Protein AF-A0A364NIG7-F1 (afdb_monomer_lite)

Radius of gyration: 15.79 Å; chains: 1; bounding box: 44×33×35 Å

Structure (mmCIF, N/CA/C/O backbone):
data_AF-A0A364NIG7-F1
#
_entry.id   AF-A0A364NIG7-F1
#
loop_
_atom_site.group_PDB
_atom_site.id
_atom_site.type_symbol
_atom_site.label_atom_id
_atom_site.label_alt_id
_atom_site.label_comp_id
_atom_site.label_asym_id
_atom_site.label_entity_id
_atom_site.label_seq_id
_atom_site.pdbx_PDB_ins_code
_atom_site.Cartn_x
_atom_site.Cartn_y
_atom_site.Cartn_z
_atom_site.occupancy
_atom_site.B_iso_or_equiv
_atom_site.auth_seq_id
_atom_site.auth_comp_id
_atom_site.auth_asym_id
_atom_site.auth_atom_id
_atom_site.pdbx_PDB_model_num
ATOM 1 N N . MET A 1 1 ? -9.168 -18.488 17.521 1.00 78.25 1 MET A N 1
ATOM 2 C CA . MET A 1 1 ? -8.550 -17.381 16.764 1.00 78.25 1 MET A CA 1
ATOM 3 C C . MET A 1 1 ? -8.525 -17.758 15.293 1.00 78.25 1 MET A C 1
ATOM 5 O O . MET A 1 1 ? -7.931 -18.777 14.958 1.00 78.25 1 MET A O 1
ATOM 9 N N . VAL A 1 2 ? -9.226 -17.003 14.446 1.00 92.88 2 VAL A N 1
ATOM 10 C CA . VAL A 1 2 ? -9.342 -17.259 12.999 1.00 92.88 2 VAL A CA 1
ATOM 11 C C . VAL A 1 2 ? -8.680 -16.102 12.258 1.00 92.88 2 VAL A C 1
ATOM 13 O O . VAL A 1 2 ? -8.937 -14.949 12.589 1.00 92.88 2 VAL A O 1
ATOM 16 N N . ILE A 1 3 ? -7.829 -16.408 11.279 1.00 91.25 3 ILE A N 1
ATOM 17 C CA . ILE A 1 3 ? -7.233 -15.413 10.381 1.00 91.25 3 ILE A CA 1
ATOM 18 C C . ILE A 1 3 ? -8.042 -15.436 9.083 1.00 91.25 3 ILE A C 1
ATOM 20 O O . ILE A 1 3 ? -8.141 -16.481 8.442 1.00 91.25 3 ILE A O 1
ATOM 24 N N . THR A 1 4 ? -8.664 -14.319 8.713 1.00 88.19 4 THR A N 1
ATOM 25 C CA . THR A 1 4 ? -9.601 -14.272 7.579 1.00 88.19 4 THR A CA 1
ATOM 26 C C . THR A 1 4 ? -9.693 -12.877 6.959 1.00 88.19 4 THR A C 1
ATOM 28 O O . THR A 1 4 ? -9.336 -11.879 7.575 1.00 88.19 4 THR A O 1
ATOM 31 N N . HIS A 1 5 ? -10.173 -12.793 5.718 1.00 83.56 5 HIS A N 1
ATOM 32 C CA . HIS A 1 5 ? -10.523 -11.519 5.082 1.00 83.56 5 HIS A CA 1
ATOM 33 C C . HIS A 1 5 ? -11.826 -10.934 5.654 1.00 83.56 5 HIS A C 1
ATOM 35 O O . HIS A 1 5 ? -11.989 -9.723 5.673 1.00 83.56 5 HIS A O 1
ATOM 41 N N . ALA A 1 6 ? -12.733 -11.769 6.175 1.00 88.50 6 ALA A N 1
ATOM 42 C CA . ALA A 1 6 ? -14.015 -11.347 6.753 1.00 88.50 6 ALA A CA 1
ATOM 43 C C . ALA A 1 6 ? -13.902 -10.926 8.233 1.00 88.50 6 ALA A C 1
ATOM 45 O O . ALA A 1 6 ? -14.867 -11.018 8.993 1.00 88.50 6 ALA A O 1
ATOM 46 N N . TYR A 1 7 ? -12.709 -10.504 8.663 1.00 92.81 7 TYR A N 1
ATOM 47 C CA . TYR A 1 7 ? -12.387 -10.259 10.071 1.00 92.81 7 TYR A CA 1
ATOM 48 C C . TYR A 1 7 ? -13.244 -9.138 10.683 1.00 92.81 7 TYR A C 1
ATOM 50 O O . TYR A 1 7 ? -13.550 -9.172 11.868 1.00 92.81 7 TYR A O 1
ATOM 58 N N . GLN A 1 8 ? -13.718 -8.197 9.861 1.00 90.31 8 GLN A N 1
ATOM 59 C CA . GLN A 1 8 ? -14.615 -7.114 10.278 1.00 90.31 8 GLN A CA 1
ATOM 60 C C . GLN A 1 8 ? -15.998 -7.607 10.741 1.00 90.31 8 GLN A C 1
ATOM 62 O O . GLN A 1 8 ? -16.688 -6.907 11.479 1.00 90.31 8 GLN A O 1
ATOM 67 N N . HIS A 1 9 ? -16.417 -8.807 10.326 1.00 93.31 9 HIS A N 1
ATOM 68 C CA . HIS A 1 9 ? -17.728 -9.380 10.656 1.00 93.31 9 HIS A CA 1
ATOM 69 C C . HIS A 1 9 ? -17.651 -10.510 11.688 1.00 93.31 9 HIS A C 1
ATOM 71 O O . HIS A 1 9 ? -18.675 -11.087 12.054 1.00 93.31 9 HIS A O 1
ATOM 77 N N . MET A 1 10 ? -16.446 -10.845 12.153 1.00 94.62 10 MET A N 1
ATOM 78 C CA . MET A 1 10 ? -16.198 -11.948 13.073 1.00 94.62 10 MET A CA 1
ATOM 79 C C . MET A 1 10 ? -15.478 -11.422 14.318 1.00 94.62 10 MET A C 1
ATOM 81 O O . MET A 1 10 ? -14.296 -11.089 14.238 1.00 94.62 10 MET A O 1
ATOM 85 N N . PRO A 1 11 ? -16.154 -11.353 15.479 1.00 92.56 11 PRO A N 1
ATOM 86 C CA . PRO A 1 11 ? -15.505 -10.985 16.732 1.00 92.56 11 PRO A CA 1
ATOM 87 C C . PRO A 1 11 ? -14.266 -11.853 16.990 1.00 92.56 11 PRO A C 1
ATOM 89 O O . PRO A 1 11 ? -14.296 -13.061 16.758 1.00 92.56 11 PRO A O 1
ATOM 92 N N . GLU A 1 12 ? -13.179 -11.232 17.455 1.00 94.00 12 GLU A N 1
ATOM 93 C CA . GLU A 1 12 ? -11.883 -11.881 17.742 1.00 94.00 12 GLU A CA 1
ATOM 94 C C . GLU A 1 12 ? -11.159 -12.508 16.530 1.00 94.00 12 GLU A C 1
ATOM 96 O O . GLU A 1 12 ? -10.154 -13.212 16.695 1.00 94.00 12 GLU A O 1
ATOM 101 N N . ALA A 1 13 ? -11.631 -12.262 15.305 1.00 95.69 13 ALA A N 1
ATOM 102 C CA . ALA A 1 13 ? -10.891 -12.621 14.106 1.00 95.69 13 ALA A CA 1
ATOM 103 C C . ALA A 1 13 ? -9.762 -11.622 13.834 1.00 95.69 13 ALA A C 1
ATOM 105 O O . ALA A 1 13 ? -9.882 -10.423 14.087 1.00 95.69 13 ALA A O 1
ATOM 106 N N . LEU A 1 14 ? -8.668 -12.130 13.272 1.00 94.94 14 LEU A N 1
ATOM 107 C CA . LEU A 1 14 ? -7.562 -11.315 12.789 1.00 94.94 14 LEU A CA 1
ATOM 108 C C . LEU A 1 14 ? -7.622 -11.200 11.261 1.00 94.94 14 LEU A C 1
ATOM 110 O O . LEU A 1 14 ? -8.000 -12.170 10.591 1.00 94.94 14 LEU A O 1
ATOM 114 N N . PRO A 1 15 ? -7.232 -10.049 10.693 1.00 93.38 15 PRO A N 1
ATOM 115 C CA . PRO A 1 15 ? -7.129 -9.895 9.250 1.00 93.38 15 PRO A CA 1
ATOM 116 C C . PRO A 1 15 ? -6.063 -10.832 8.670 1.00 93.38 15 PRO A C 1
ATOM 118 O O . PRO A 1 15 ? -5.011 -11.056 9.274 1.00 93.38 15 PRO A O 1
ATOM 121 N N . LEU A 1 16 ? -6.299 -11.341 7.457 1.00 90.69 16 LEU A N 1
ATOM 122 C CA . LEU A 1 16 ? -5.213 -11.881 6.630 1.00 90.69 16 LEU A CA 1
ATOM 123 C C . LEU A 1 16 ? -4.123 -10.812 6.438 1.00 90.69 16 LEU A C 1
ATOM 125 O O . LEU A 1 16 ? -4.470 -9.634 6.333 1.00 90.69 16 LEU A O 1
ATOM 129 N N . PRO A 1 17 ? -2.835 -11.189 6.293 1.00 87.50 17 PRO A N 1
ATOM 130 C CA . PRO A 1 17 ? -1.756 -10.218 6.097 1.00 87.50 17 PRO A CA 1
ATOM 131 C C . PRO A 1 17 ? -2.034 -9.214 4.971 1.00 87.50 17 PRO A C 1
ATOM 133 O O . PRO A 1 17 ? -1.877 -8.016 5.170 1.00 87.50 17 PRO A O 1
ATOM 136 N N . ALA A 1 18 ? -2.547 -9.684 3.828 1.00 83.38 18 ALA A N 1
ATOM 137 C CA . ALA A 1 18 ? -2.912 -8.815 2.711 1.00 83.38 18 ALA A CA 1
ATOM 138 C C . ALA A 1 18 ? -4.047 -7.835 3.060 1.00 83.38 18 ALA A C 1
ATOM 140 O O . ALA A 1 18 ? -3.975 -6.672 2.682 1.00 83.38 18 ALA A O 1
ATOM 141 N N . ALA A 1 19 ? -5.068 -8.279 3.805 1.00 86.19 19 ALA A N 1
ATOM 142 C CA . ALA A 1 19 ? -6.153 -7.404 4.253 1.00 86.19 19 ALA A CA 1
ATOM 143 C C . ALA A 1 19 ? -5.621 -6.319 5.202 1.00 86.19 19 ALA A C 1
ATOM 145 O O . ALA A 1 19 ? -5.881 -5.142 4.993 1.00 86.19 19 ALA A O 1
ATOM 146 N N . PHE A 1 20 ? -4.768 -6.703 6.156 1.00 89.31 20 PHE A N 1
ATOM 147 C CA . PHE A 1 20 ? -4.132 -5.764 7.077 1.00 89.31 20 PHE A CA 1
ATOM 148 C C . PHE A 1 20 ? -3.309 -4.684 6.357 1.00 89.31 20 PHE A C 1
ATOM 150 O O . PHE A 1 20 ? -3.413 -3.506 6.690 1.00 89.31 20 PHE A O 1
ATOM 157 N N . THR A 1 21 ? -2.487 -5.057 5.368 1.00 87.75 21 THR A N 1
ATOM 158 C CA . THR A 1 21 ? -1.667 -4.079 4.631 1.00 87.75 21 THR A CA 1
ATOM 159 C C . THR A 1 21 ? -2.528 -3.100 3.833 1.00 87.75 21 THR A C 1
ATOM 161 O O . THR A 1 21 ? -2.165 -1.930 3.722 1.00 87.75 21 THR A O 1
ATOM 164 N N . LEU A 1 22 ? -3.668 -3.551 3.307 1.00 84.94 22 LEU A N 1
ATOM 165 C 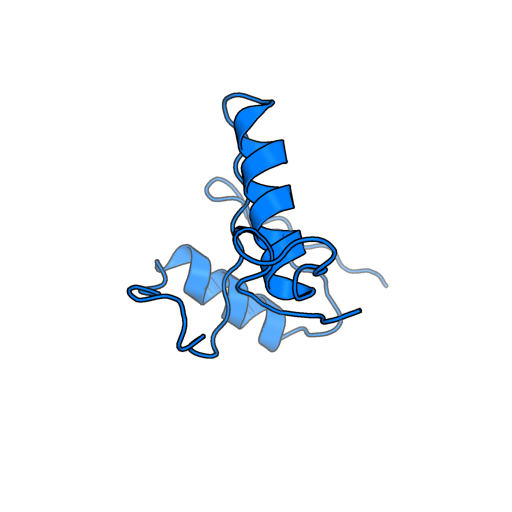CA . LEU A 1 22 ? -4.621 -2.689 2.609 1.00 84.94 22 LEU A CA 1
ATOM 166 C C . LEU A 1 22 ? -5.231 -1.653 3.556 1.00 84.94 22 LEU A C 1
ATOM 168 O O . LEU A 1 22 ? -5.130 -0.459 3.276 1.00 84.94 22 LEU A O 1
ATOM 172 N N . ASP A 1 23 ? -5.755 -2.092 4.702 1.00 88.00 23 ASP A N 1
ATOM 173 C CA . ASP A 1 23 ? -6.335 -1.192 5.707 1.00 88.00 23 ASP A CA 1
ATOM 174 C C . ASP A 1 23 ? -5.300 -0.183 6.219 1.00 88.00 23 ASP A C 1
ATOM 176 O O . ASP A 1 23 ? -5.592 0.996 6.422 1.00 88.00 23 ASP A O 1
ATOM 180 N N . PHE A 1 24 ? -4.056 -0.633 6.400 1.00 89.69 24 PHE A N 1
ATOM 181 C CA . PHE A 1 24 ? -2.962 0.241 6.802 1.00 89.69 24 PHE A CA 1
ATOM 182 C C . PHE A 1 24 ? -2.634 1.287 5.727 1.00 89.69 24 PHE A C 1
ATOM 184 O O . PHE A 1 24 ? -2.445 2.459 6.051 1.00 89.69 24 PHE A O 1
ATOM 191 N N . GLY A 1 25 ? -2.595 0.897 4.450 1.00 88.56 25 GLY A N 1
ATOM 192 C CA . GLY A 1 25 ? -2.369 1.825 3.340 1.00 88.56 25 GLY A CA 1
ATOM 193 C C . GLY A 1 25 ? -3.467 2.884 3.223 1.00 88.56 25 GLY A C 1
ATOM 194 O O . GLY A 1 25 ? -3.164 4.070 3.053 1.00 88.56 25 GLY A O 1
ATOM 195 N N . GLU A 1 26 ? -4.729 2.481 3.384 1.00 89.06 26 GLU A N 1
ATOM 196 C CA . GLU A 1 26 ? -5.873 3.397 3.440 1.00 89.06 26 GLU A CA 1
ATOM 197 C C . GLU A 1 26 ? -5.762 4.353 4.631 1.00 89.06 26 GLU A C 1
ATOM 199 O O . GLU A 1 26 ? -5.882 5.569 4.461 1.00 89.06 26 GLU A O 1
ATOM 204 N N . PHE A 1 27 ? -5.439 3.823 5.817 1.00 91.50 27 PHE A N 1
ATOM 205 C CA . PHE A 1 27 ? -5.224 4.624 7.019 1.00 91.50 27 PHE A CA 1
ATOM 206 C C . PHE A 1 27 ? -4.152 5.695 6.799 1.00 91.50 27 PHE A C 1
ATOM 208 O O . PHE A 1 27 ? -4.408 6.865 7.067 1.00 91.50 27 PHE A O 1
ATOM 215 N N . ILE A 1 28 ? -2.972 5.337 6.282 1.00 90.31 28 ILE A N 1
ATOM 216 C CA . ILE A 1 28 ? -1.891 6.308 6.055 1.00 90.31 28 ILE A CA 1
ATOM 217 C C . ILE A 1 28 ? -2.287 7.349 5.000 1.00 90.31 28 ILE A C 1
ATOM 219 O O . ILE A 1 28 ? -2.010 8.536 5.183 1.00 90.31 28 ILE A O 1
ATOM 223 N N . SER A 1 29 ? -2.955 6.931 3.922 1.00 89.31 29 SER A N 1
ATOM 224 C CA . SER A 1 29 ? -3.405 7.838 2.855 1.00 89.31 29 SER A CA 1
ATOM 225 C C . SER A 1 29 ? -4.404 8.881 3.370 1.00 89.31 29 SER A C 1
ATOM 227 O O . SER A 1 29 ? -4.356 10.039 2.964 1.00 89.31 29 SER A O 1
ATOM 229 N N . ALA A 1 30 ? -5.268 8.507 4.318 1.00 90.94 30 ALA A N 1
ATOM 230 C CA . ALA A 1 30 ? -6.229 9.423 4.930 1.00 90.94 30 ALA A CA 1
ATOM 231 C C . ALA A 1 30 ? -5.590 10.465 5.873 1.00 90.94 30 ALA A C 1
ATOM 233 O O . ALA A 1 30 ? -6.198 11.502 6.133 1.00 90.94 30 ALA A O 1
ATOM 234 N N . GLN A 1 31 ? -4.380 10.221 6.390 1.00 90.44 31 GLN A N 1
ATOM 235 C CA . GLN A 1 31 ? -3.722 11.113 7.360 1.00 90.44 31 GLN A CA 1
ATOM 236 C C . GLN A 1 31 ? -2.991 12.299 6.716 1.00 90.44 31 GLN A C 1
ATOM 238 O O . GLN A 1 31 ? -2.675 13.270 7.406 1.00 90.44 31 GLN A O 1
ATOM 243 N N . ARG A 1 32 ? -2.662 12.230 5.419 1.00 86.50 32 ARG A N 1
ATOM 244 C CA . ARG A 1 32 ? -1.836 13.247 4.758 1.00 86.50 32 ARG A CA 1
ATO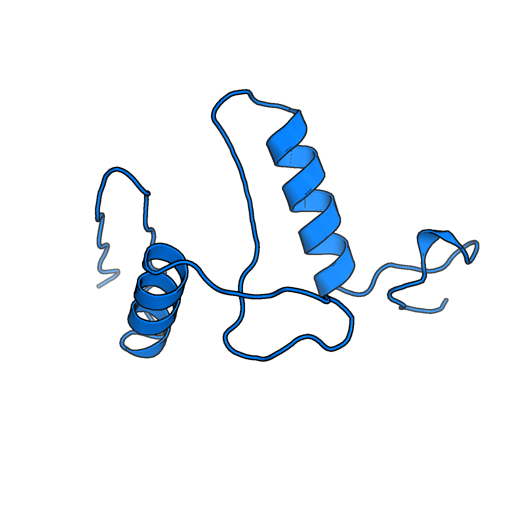M 245 C C . ARG A 1 32 ? -2.304 13.526 3.335 1.00 86.50 32 ARG A C 1
ATOM 247 O O . ARG A 1 32 ? -2.145 12.701 2.442 1.00 86.50 32 ARG A O 1
ATOM 254 N N . GLU A 1 33 ? -2.754 14.755 3.103 1.00 85.31 33 GLU A N 1
ATOM 255 C CA . GLU A 1 33 ? -3.061 15.236 1.756 1.00 85.31 33 GLU A CA 1
ATOM 256 C C . GLU A 1 33 ? -1.832 15.165 0.833 1.00 85.31 33 GLU A C 1
ATOM 258 O O . GLU A 1 33 ? -0.701 15.482 1.219 1.00 85.31 33 GLU A O 1
ATOM 263 N N . GLY A 1 34 ? -2.058 14.730 -0.408 1.00 84.25 34 GLY A N 1
ATOM 264 C CA . GLY A 1 34 ? -1.003 14.561 -1.410 1.00 84.25 34 GLY A CA 1
ATOM 265 C C . GLY A 1 34 ? -0.128 13.316 -1.224 1.00 84.25 34 GLY A C 1
ATOM 266 O O . GLY A 1 34 ? 0.851 13.160 -1.952 1.00 84.25 34 GLY A O 1
ATOM 267 N N . PHE A 1 35 ? -0.456 12.429 -0.280 1.00 82.81 35 PHE A N 1
ATOM 268 C CA . PHE A 1 35 ? 0.168 11.115 -0.131 1.00 82.81 35 PHE A CA 1
ATOM 269 C C . PHE A 1 35 ? -0.878 10.013 -0.325 1.00 82.81 35 PHE A C 1
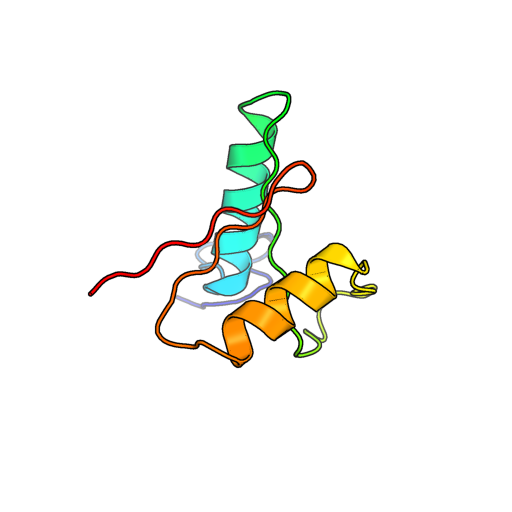ATOM 271 O O . PHE A 1 35 ? -1.974 10.089 0.217 1.00 82.81 35 PHE A O 1
ATOM 278 N N . GLY A 1 36 ? -0.535 8.982 -1.095 1.00 83.88 36 GLY A N 1
ATOM 279 C CA . GLY A 1 36 ? -1.403 7.836 -1.332 1.00 83.88 36 GLY A CA 1
ATOM 280 C C . GLY A 1 36 ? -0.588 6.555 -1.409 1.00 83.88 36 GLY A C 1
ATOM 281 O O . GLY A 1 36 ? 0.497 6.542 -1.993 1.00 83.88 36 GLY A O 1
ATOM 282 N N . MET A 1 37 ? -1.116 5.491 -0.817 1.00 83.94 37 MET A N 1
ATOM 283 C CA . MET A 1 37 ? -0.550 4.149 -0.858 1.00 83.94 37 MET A CA 1
ATOM 284 C C . MET A 1 37 ? -1.566 3.194 -1.480 1.00 83.94 37 MET A C 1
ATOM 286 O O . MET A 1 37 ? -2.731 3.175 -1.095 1.00 83.94 37 MET A O 1
ATOM 290 N N . ALA A 1 38 ? -1.105 2.380 -2.423 1.00 80.94 38 ALA A N 1
ATOM 291 C CA . ALA A 1 38 ? -1.885 1.314 -3.032 1.00 80.94 38 ALA A CA 1
ATOM 292 C C . ALA A 1 38 ? -0.993 0.085 -3.233 1.00 80.94 38 ALA A C 1
ATOM 294 O O . ALA A 1 38 ? 0.220 0.214 -3.404 1.00 80.94 38 ALA A O 1
ATOM 295 N N . LEU A 1 39 ? -1.601 -1.100 -3.188 1.00 79.25 39 LEU A N 1
ATOM 296 C CA . LEU A 1 39 ? -0.934 -2.372 -3.447 1.00 79.25 39 LEU A CA 1
ATOM 297 C C . LEU A 1 39 ? -1.447 -2.931 -4.767 1.00 79.25 39 LEU A C 1
ATOM 299 O O . LEU A 1 39 ? -2.658 -3.049 -4.960 1.00 79.25 39 LEU A O 1
ATOM 303 N N . PHE A 1 40 ? -0.512 -3.310 -5.627 1.00 80.31 40 PHE A N 1
ATOM 304 C CA . PHE A 1 40 ? -0.780 -3.936 -6.913 1.00 80.31 40 PHE A CA 1
ATOM 305 C C . PHE A 1 40 ? -0.076 -5.289 -6.968 1.00 80.31 40 PHE A C 1
ATOM 307 O O . PHE A 1 40 ? 0.931 -5.509 -6.295 1.00 80.31 40 PHE A O 1
ATOM 314 N N . SER A 1 41 ? -0.634 -6.208 -7.745 1.00 77.00 41 SER A N 1
ATOM 315 C CA . SER A 1 41 ? -0.054 -7.521 -7.996 1.00 77.00 41 SER A CA 1
ATOM 316 C C . SER A 1 41 ? -0.368 -7.918 -9.429 1.00 77.00 41 SER A C 1
ATOM 318 O O . SER A 1 41 ? -1.478 -7.680 -9.897 1.00 77.00 41 SER A O 1
ATOM 320 N N . GLU A 1 42 ? 0.584 -8.560 -10.100 1.00 76.81 42 GLU A N 1
ATOM 321 C CA . GLU A 1 42 ? 0.336 -9.234 -11.380 1.00 76.81 42 GLU A CA 1
ATOM 322 C C . GLU A 1 42 ? -0.581 -10.455 -11.235 1.00 76.81 42 GLU A C 1
ATOM 324 O O . GLU A 1 42 ? -1.184 -10.918 -12.203 1.00 76.81 42 GLU A O 1
ATOM 329 N N . HIS A 1 43 ? -0.717 -10.988 -10.020 1.00 75.81 43 HIS A N 1
ATOM 330 C CA . HIS A 1 43 ? -1.624 -12.087 -9.748 1.00 75.81 43 HIS A CA 1
ATOM 331 C C . HIS A 1 43 ? -3.000 -11.558 -9.357 1.00 75.81 43 HIS A C 1
ATOM 333 O O . HIS A 1 43 ? -3.161 -10.846 -8.363 1.00 75.81 43 HIS A O 1
ATOM 339 N N . HIS A 1 44 ? -4.016 -11.975 -10.112 1.00 64.50 44 HIS A N 1
ATOM 340 C CA . HIS A 1 44 ? -5.405 -11.677 -9.790 1.00 64.50 44 HIS A CA 1
ATOM 341 C C . HIS A 1 44 ? -5.763 -12.178 -8.387 1.00 64.50 44 HIS A C 1
ATOM 343 O O . HIS A 1 44 ? -5.814 -13.381 -8.121 1.00 64.50 44 HIS A O 1
ATOM 349 N N . PHE A 1 45 ? -6.084 -11.244 -7.494 1.00 64.12 45 PHE A N 1
ATOM 350 C CA . PHE A 1 45 ? -6.736 -11.560 -6.232 1.00 64.12 45 PHE A CA 1
ATOM 351 C C . PHE A 1 45 ? -8.244 -11.657 -6.464 1.00 64.12 45 PHE A C 1
ATOM 353 O O . PHE A 1 45 ? -8.914 -10.650 -6.666 1.00 64.12 45 PHE A O 1
ATOM 360 N N . TYR A 1 46 ? -8.793 -12.870 -6.381 1.00 58.19 46 TYR A N 1
ATOM 361 C CA . TYR A 1 46 ? -10.206 -13.190 -6.665 1.00 58.19 46 TYR A CA 1
ATOM 362 C C . TYR A 1 46 ? -11.233 -12.371 -5.858 1.00 58.19 46 TYR A C 1
ATOM 364 O O . TYR A 1 46 ? -12.412 -12.347 -6.192 1.00 58.19 46 TYR A O 1
ATOM 372 N N . LEU A 1 47 ? -10.792 -11.728 -4.774 1.00 59.69 47 LEU A N 1
ATOM 373 C CA . LEU A 1 47 ? -11.614 -10.932 -3.861 1.00 59.69 47 LEU A CA 1
ATOM 374 C C . LEU A 1 47 ? -11.588 -9.424 -4.169 1.00 59.69 47 LEU A C 1
ATOM 376 O O . LEU A 1 47 ? -12.170 -8.644 -3.419 1.00 59.69 47 LEU A O 1
ATOM 380 N N . ARG A 1 48 ? -10.928 -9.004 -5.254 1.00 60.25 48 ARG A N 1
ATOM 381 C CA . ARG A 1 48 ? -11.006 -7.643 -5.794 1.00 60.25 48 ARG A CA 1
ATOM 382 C C . ARG A 1 48 ? -11.501 -7.725 -7.234 1.00 60.25 48 ARG A C 1
ATOM 384 O O . ARG A 1 48 ? -10.762 -8.135 -8.125 1.00 60.25 48 ARG A O 1
ATOM 391 N N . ALA A 1 49 ? -12.770 -7.380 -7.439 1.00 54.75 49 ALA A N 1
ATOM 392 C CA . ALA A 1 49 ? -13.257 -7.049 -8.769 1.00 54.75 49 ALA A CA 1
ATOM 393 C C . ALA A 1 49 ? -12.594 -5.722 -9.161 1.00 54.75 49 ALA A C 1
ATOM 395 O O . ALA A 1 49 ? -12.576 -4.798 -8.353 1.00 54.75 49 ALA A O 1
ATOM 396 N N . ASP A 1 50 ? -12.017 -5.681 -10.357 1.00 58.78 50 ASP A N 1
ATOM 397 C CA . ASP A 1 50 ? -11.360 -4.519 -10.963 1.00 58.78 50 ASP A CA 1
ATOM 398 C C . ASP A 1 50 ? -9.917 -4.283 -10.479 1.00 58.78 50 ASP A C 1
ATOM 400 O O . ASP A 1 50 ? -9.607 -3.423 -9.657 1.00 58.78 50 ASP A O 1
ATOM 404 N N . CYS A 1 51 ? -8.999 -5.071 -11.042 1.00 61.38 51 CYS A N 1
ATOM 405 C CA . CYS A 1 51 ? -7.559 -4.810 -11.005 1.00 61.38 51 CYS A CA 1
ATOM 406 C C . CYS A 1 51 ? -7.061 -4.543 -12.433 1.00 61.38 51 CYS A C 1
ATOM 408 O O . CYS A 1 51 ? -6.194 -5.243 -12.946 1.00 61.38 51 CYS A O 1
ATOM 410 N N . GLU A 1 52 ? -7.662 -3.563 -13.114 1.00 73.94 52 GLU A N 1
ATOM 411 C CA . GLU A 1 52 ? -7.045 -3.019 -14.325 1.00 73.94 52 GLU A CA 1
ATOM 412 C C . GLU A 1 52 ? -5.885 -2.123 -13.897 1.00 73.94 52 GLU A C 1
ATOM 414 O O . GLU A 1 52 ? -6.079 -1.043 -13.335 1.00 73.94 52 GLU A O 1
ATOM 419 N N . LEU A 1 53 ? -4.669 -2.622 -14.109 1.00 81.00 53 LEU A N 1
ATOM 420 C CA . LEU A 1 53 ? -3.457 -1.881 -13.804 1.00 81.00 53 LEU A CA 1
ATOM 421 C C . LEU A 1 53 ? -3.265 -0.763 -14.829 1.00 81.00 53 LEU A C 1
ATOM 423 O O . LEU A 1 53 ? -3.312 -1.019 -16.034 1.00 81.00 53 LEU A O 1
ATOM 427 N N . ASP A 1 54 ? -3.018 0.462 -14.359 1.00 85.19 54 ASP A N 1
ATOM 428 C CA . ASP A 1 54 ? -2.597 1.550 -15.248 1.00 85.19 54 ASP A CA 1
ATOM 429 C C . ASP A 1 54 ? -1.174 1.290 -15.784 1.00 85.19 54 ASP A C 1
ATOM 431 O O . ASP A 1 54 ? -0.428 0.474 -15.239 1.00 85.19 54 ASP A O 1
ATOM 435 N N . SER A 1 55 ? -0.778 1.976 -16.860 1.00 85.62 55 SER A N 1
ATOM 436 C CA . SER A 1 55 ? 0.532 1.743 -17.488 1.00 85.62 55 SER A CA 1
ATOM 437 C C . SER A 1 55 ? 1.698 1.960 -16.519 1.00 85.62 55 SER A C 1
A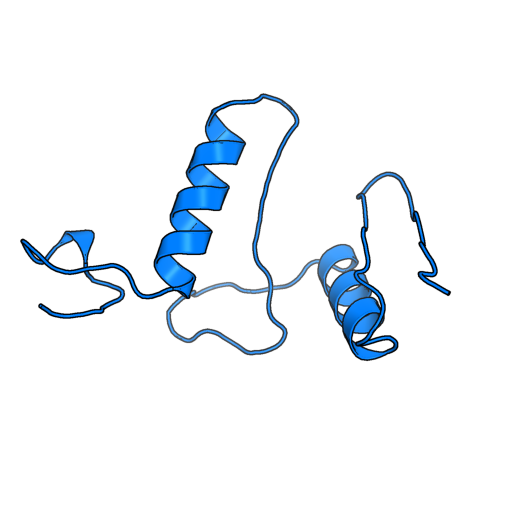TOM 439 O O . SER A 1 55 ? 2.680 1.238 -16.562 1.00 85.62 55 SER A O 1
ATOM 441 N N . PHE A 1 56 ? 1.572 2.913 -15.592 1.00 84.38 56 PHE A N 1
ATOM 442 C CA . PHE A 1 56 ? 2.599 3.156 -14.582 1.00 84.38 56 PHE A CA 1
ATOM 443 C C . PHE A 1 56 ? 2.718 1.985 -13.597 1.00 84.38 56 PHE A C 1
ATOM 445 O O . PHE A 1 56 ? 3.821 1.634 -13.189 1.00 84.38 56 PHE A O 1
ATOM 452 N N . GLN A 1 57 ? 1.596 1.390 -13.194 1.00 84.19 57 GLN A N 1
ATOM 453 C CA . GLN A 1 57 ? 1.575 0.224 -12.310 1.00 84.19 57 GLN A CA 1
ATOM 454 C C . GLN A 1 57 ? 2.156 -1.012 -13.000 1.00 84.19 57 GLN A C 1
ATOM 456 O O . GLN A 1 57 ? 2.879 -1.764 -12.354 1.00 84.19 57 GLN A O 1
ATOM 461 N N . GLN A 1 58 ? 1.875 -1.197 -14.292 1.00 86.19 58 GLN A N 1
ATOM 462 C CA . GLN A 1 58 ? 2.461 -2.271 -15.101 1.00 86.19 58 GLN A CA 1
ATOM 463 C C . GLN A 1 58 ? 3.982 -2.109 -15.198 1.00 86.19 58 GLN A C 1
ATOM 465 O O . GLN A 1 58 ? 4.706 -2.993 -14.746 1.00 86.19 58 GLN A O 1
ATOM 470 N N . ASP A 1 59 ? 4.458 -0.937 -15.637 1.00 84.62 59 ASP A N 1
ATOM 471 C CA . ASP A 1 59 ? 5.892 -0.620 -15.723 1.00 84.62 59 ASP A CA 1
ATOM 472 C C . ASP A 1 59 ? 6.602 -0.830 -14.373 1.00 84.62 59 ASP A C 1
ATOM 474 O O . ASP A 1 59 ? 7.754 -1.263 -14.307 1.00 84.62 59 ASP A O 1
ATOM 478 N N . ALA A 1 60 ? 5.914 -0.516 -13.271 1.00 82.12 60 ALA A N 1
ATOM 479 C CA . ALA A 1 60 ? 6.455 -0.675 -11.933 1.00 82.12 60 ALA A CA 1
ATOM 480 C C . ALA A 1 60 ? 6.632 -2.127 -11.507 1.00 82.12 60 ALA A C 1
ATOM 482 O O . ALA A 1 60 ? 7.628 -2.449 -10.855 1.00 82.12 60 ALA A O 1
ATOM 483 N N . ILE A 1 61 ? 5.676 -2.988 -11.846 1.00 82.88 61 ILE A N 1
ATOM 484 C CA . ILE A 1 61 ? 5.780 -4.408 -11.527 1.00 82.88 61 ILE A CA 1
ATOM 485 C C . ILE A 1 61 ? 6.826 -5.069 -12.427 1.00 82.88 61 ILE A C 1
ATOM 487 O O . ILE A 1 61 ? 7.673 -5.791 -11.907 1.00 82.88 61 ILE A O 1
ATOM 491 N N . GLU A 1 62 ? 6.853 -4.745 -13.723 1.00 84.88 62 GLU A N 1
ATOM 492 C CA . GLU A 1 62 ? 7.881 -5.241 -14.648 1.00 84.88 62 GLU A CA 1
ATOM 493 C C . GLU A 1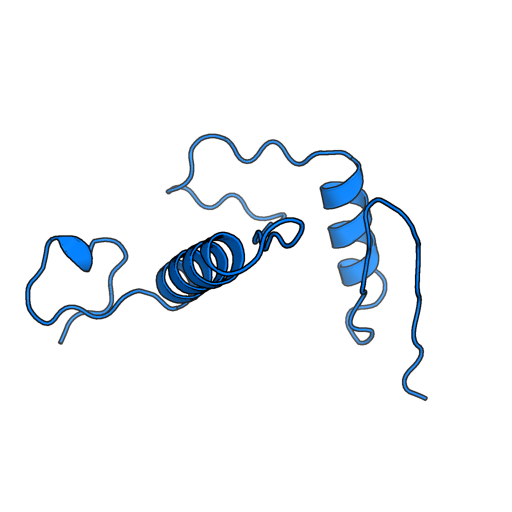 62 ? 9.294 -4.893 -14.155 1.00 84.88 62 GLU A C 1
ATOM 495 O O . GLU A 1 62 ? 10.168 -5.759 -14.109 1.00 84.88 62 GLU A O 1
ATOM 500 N N . ALA A 1 63 ? 9.508 -3.656 -13.691 1.00 82.44 63 ALA A N 1
ATOM 501 C CA . ALA A 1 63 ? 10.795 -3.231 -13.139 1.00 82.44 63 ALA A CA 1
ATOM 502 C C . ALA A 1 63 ? 11.200 -3.996 -11.864 1.00 82.44 63 ALA A C 1
ATOM 504 O O . ALA A 1 63 ? 12.388 -4.229 -11.647 1.00 82.44 63 ALA A O 1
ATOM 505 N N . LEU A 1 64 ? 10.238 -4.382 -11.017 1.00 79.81 64 LEU A N 1
ATOM 506 C CA . LEU A 1 64 ? 10.491 -5.197 -9.820 1.00 79.81 64 LEU A CA 1
ATOM 507 C C . LEU A 1 64 ? 10.773 -6.669 -10.156 1.00 79.81 64 LEU A C 1
ATOM 509 O O . LEU A 1 64 ? 11.452 -7.347 -9.389 1.00 79.81 64 LEU A O 1
ATOM 513 N N . ILE A 1 65 ? 10.238 -7.173 -11.269 1.00 82.38 65 ILE A N 1
ATOM 514 C CA . ILE A 1 65 ? 10.470 -8.546 -11.736 1.00 82.38 65 ILE A CA 1
ATOM 515 C C . ILE A 1 65 ? 11.855 -8.682 -12.369 1.00 82.38 65 ILE A C 1
ATOM 517 O O . ILE A 1 65 ? 12.539 -9.672 -12.112 1.00 82.38 65 ILE A O 1
ATOM 521 N N . ASP A 1 66 ? 12.263 -7.702 -13.180 1.00 78.69 66 ASP A N 1
ATOM 522 C CA . ASP A 1 66 ? 13.553 -7.713 -13.884 1.00 78.69 66 ASP A CA 1
ATOM 523 C C . ASP A 1 66 ? 14.750 -7.600 -12.920 1.00 78.69 66 ASP A C 1
ATOM 525 O O . ASP A 1 66 ? 15.815 -8.162 -13.174 1.00 78.69 66 ASP A O 1
ATOM 529 N N . ASP A 1 67 ? 14.563 -6.943 -11.769 1.00 72.62 67 ASP A N 1
ATOM 530 C CA . ASP A 1 67 ? 15.584 -6.803 -10.727 1.00 72.62 67 ASP A CA 1
ATOM 531 C C . ASP A 1 67 ? 15.002 -7.105 -9.336 1.00 72.62 67 ASP A C 1
ATOM 533 O O . ASP A 1 67 ? 14.742 -6.209 -8.531 1.00 72.62 67 ASP A O 1
ATOM 537 N N . SER A 1 68 ? 14.799 -8.397 -9.046 1.00 65.81 68 SER A N 1
ATOM 538 C CA . SER A 1 68 ? 14.173 -8.858 -7.795 1.00 65.81 68 SER A CA 1
ATOM 539 C C . SER A 1 68 ? 14.943 -8.482 -6.522 1.00 65.81 68 SER A C 1
ATOM 541 O O . SER A 1 68 ? 14.374 -8.542 -5.430 1.00 65.81 68 SER A O 1
ATOM 543 N N . ASP A 1 69 ? 16.224 -8.116 -6.652 1.00 61.19 69 ASP A N 1
ATOM 544 C CA . ASP A 1 69 ? 17.099 -7.715 -5.545 1.00 61.19 69 ASP A CA 1
ATOM 545 C C . ASP A 1 69 ? 17.144 -6.187 -5.346 1.00 61.19 69 ASP A C 1
ATOM 547 O O . ASP A 1 69 ? 17.525 -5.715 -4.267 1.00 61.19 69 ASP A O 1
ATOM 551 N N . ARG A 1 70 ? 16.702 -5.383 -6.326 1.00 58.09 70 ARG A N 1
ATOM 552 C CA . ARG A 1 70 ? 16.479 -3.945 -6.138 1.00 58.09 70 ARG A CA 1
ATOM 553 C C . ARG A 1 70 ? 15.039 -3.658 -5.741 1.00 58.09 70 ARG A C 1
ATOM 555 O O . ARG A 1 70 ? 14.106 -3.758 -6.529 1.00 58.09 70 ARG A O 1
ATOM 562 N N . GLY A 1 71 ? 14.858 -3.109 -4.543 1.00 57.22 71 GLY A N 1
ATOM 563 C CA . GLY A 1 71 ? 13.631 -2.376 -4.234 1.00 57.22 71 GLY A CA 1
ATOM 564 C C . GLY A 1 71 ? 13.460 -1.196 -5.201 1.00 57.22 71 GLY A C 1
ATOM 565 O O . GLY A 1 71 ? 14.196 -0.211 -5.109 1.00 57.22 71 GLY A O 1
ATOM 566 N N . ALA A 1 72 ? 12.505 -1.275 -6.129 1.00 56.75 72 ALA A N 1
ATOM 567 C CA . ALA A 1 72 ? 12.215 -0.189 -7.061 1.00 56.75 72 ALA A CA 1
ATOM 568 C C . ALA A 1 72 ? 11.267 0.839 -6.421 1.00 56.75 72 ALA A C 1
ATOM 570 O O . ALA A 1 72 ? 10.165 0.512 -5.982 1.00 56.75 72 ALA A O 1
ATOM 571 N N . TYR A 1 73 ? 11.689 2.107 -6.387 1.00 54.78 73 TYR A N 1
ATOM 572 C CA . TYR A 1 73 ? 10.844 3.237 -6.002 1.00 54.78 73 TYR A CA 1
ATOM 573 C C . TYR A 1 73 ? 10.466 4.039 -7.241 1.00 54.78 73 TYR A C 1
ATOM 575 O O . TYR A 1 73 ? 11.304 4.688 -7.870 1.00 54.78 73 TYR A O 1
ATOM 583 N N . LEU A 1 74 ? 9.177 4.033 -7.566 1.00 55.22 74 LEU A N 1
ATOM 584 C CA . LEU A 1 74 ? 8.637 4.759 -8.706 1.00 55.22 74 LEU A CA 1
ATOM 585 C C . LEU A 1 74 ? 7.666 5.830 -8.227 1.00 55.22 74 LEU A C 1
ATOM 587 O O . LEU A 1 74 ? 6.764 5.579 -7.430 1.00 55.22 74 LEU A O 1
ATOM 591 N N . SER A 1 75 ? 7.865 7.054 -8.707 1.00 53.03 75 SER A N 1
ATOM 592 C CA . SER A 1 75 ? 6.941 8.165 -8.503 1.00 53.03 75 SER A CA 1
ATOM 593 C C . SER A 1 75 ? 6.306 8.518 -9.839 1.00 53.03 75 SER A C 1
ATOM 595 O O . SER A 1 75 ? 7.017 8.647 -10.836 1.00 53.03 75 SER A O 1
ATOM 597 N N . LYS A 1 76 ? 4.993 8.797 -9.858 1.00 56.75 76 LYS A N 1
ATOM 598 C CA . LYS A 1 76 ? 4.283 9.300 -11.054 1.00 56.75 76 LYS A CA 1
ATOM 599 C C . LYS A 1 76 ? 4.891 10.594 -11.637 1.00 56.75 76 LYS A C 1
ATOM 601 O O . LYS A 1 76 ? 4.523 11.003 -12.733 1.00 56.75 76 LYS A O 1
ATOM 606 N N . HIS A 1 77 ? 5.839 11.227 -10.938 1.00 52.22 77 HIS A N 1
ATOM 607 C CA . HIS A 1 77 ? 6.565 12.415 -11.388 1.00 52.22 77 HIS A CA 1
ATOM 608 C C . HIS A 1 77 ? 8.087 12.221 -11.564 1.00 52.22 77 HIS A C 1
ATOM 610 O O . HIS A 1 77 ? 8.764 13.191 -11.920 1.00 52.22 77 HIS A O 1
ATOM 616 N N . ARG A 1 78 ? 8.663 11.032 -11.288 1.00 45.06 78 ARG A N 1
ATOM 617 C CA . ARG A 1 78 ? 10.115 10.772 -11.425 1.00 45.06 78 ARG A CA 1
ATOM 618 C C . ARG A 1 78 ? 10.503 9.292 -11.271 1.00 45.06 78 ARG A C 1
ATOM 620 O O . ARG A 1 78 ? 10.065 8.640 -10.329 1.00 45.06 78 ARG A O 1
ATOM 627 N N . TRP A 1 79 ? 11.436 8.825 -12.104 1.00 43.19 79 TRP A N 1
ATOM 628 C CA . TRP A 1 79 ? 12.217 7.602 -11.867 1.00 43.19 79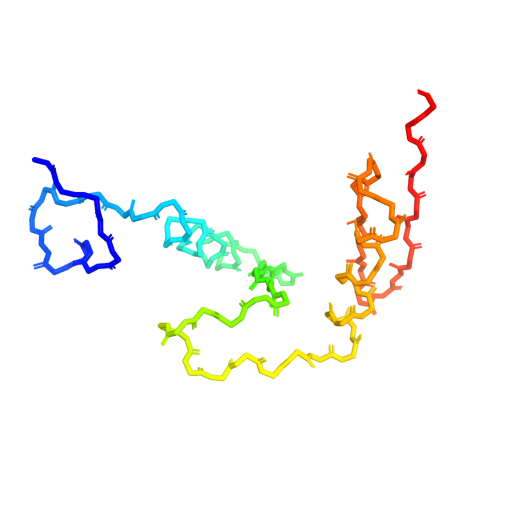 TRP A CA 1
ATOM 629 C C . TRP A 1 79 ? 13.375 7.893 -10.902 1.00 43.19 79 TRP A C 1
ATOM 631 O O . TRP A 1 79 ? 14.155 8.815 -11.151 1.00 43.19 79 TRP A O 1
ATOM 641 N N . ILE A 1 80 ? 13.509 7.125 -9.817 1.00 48.06 80 ILE A N 1
ATOM 642 C CA . ILE A 1 80 ? 14.690 7.171 -8.940 1.00 48.06 80 ILE A CA 1
ATOM 643 C C . ILE A 1 80 ? 15.154 5.731 -8.697 1.00 48.06 80 ILE A C 1
ATOM 645 O O . ILE A 1 80 ? 14.601 5.024 -7.862 1.00 48.06 80 ILE A O 1
ATOM 649 N N . GLY A 1 81 ? 16.159 5.285 -9.452 1.00 39.69 81 GLY A N 1
ATOM 650 C CA . GLY A 1 81 ? 16.793 3.984 -9.238 1.00 39.69 81 GLY A CA 1
ATOM 651 C C . GLY A 1 81 ? 17.866 4.061 -8.152 1.00 39.69 81 GLY A C 1
ATOM 652 O O . GLY A 1 81 ? 18.693 4.973 -8.173 1.00 39.69 81 GLY A O 1
ATOM 653 N N . PHE A 1 82 ? 17.889 3.091 -7.238 1.00 37.62 82 PHE A N 1
ATOM 654 C CA . PHE A 1 82 ? 18.982 2.899 -6.283 1.00 37.62 82 PHE A CA 1
ATOM 655 C C . PHE A 1 82 ? 19.619 1.526 -6.489 1.00 37.62 82 PHE A C 1
ATOM 657 O O . PHE A 1 82 ? 18.923 0.521 -6.540 1.00 37.62 82 PHE A O 1
ATOM 664 N N . SER A 1 83 ? 20.950 1.501 -6.594 1.00 32.03 83 SER A N 1
ATOM 665 C CA . SER A 1 83 ? 21.759 0.290 -6.442 1.00 32.03 83 SER A CA 1
ATOM 666 C C . SER A 1 83 ? 22.186 0.206 -4.989 1.00 32.03 83 SER A C 1
ATOM 668 O O . SER A 1 83 ? 22.908 1.091 -4.529 1.00 32.03 83 SER A O 1
ATOM 670 N N . THR A 1 84 ? 21.802 -0.843 -4.276 1.00 38.03 84 THR A N 1
ATOM 671 C CA . THR A 1 84 ? 22.630 -1.312 -3.164 1.00 38.03 84 THR A CA 1
ATOM 672 C C . THR A 1 84 ? 23.713 -2.189 -3.774 1.00 38.03 84 THR A C 1
ATOM 674 O O . THR A 1 84 ? 23.411 -3.215 -4.377 1.00 38.03 84 THR A O 1
ATOM 677 N N . ALA A 1 85 ? 24.942 -1.674 -3.745 1.00 37.66 85 ALA A N 1
ATOM 678 C CA . ALA A 1 85 ? 26.153 -2.416 -4.081 1.00 37.66 85 ALA A CA 1
ATOM 679 C C . ALA A 1 85 ? 26.502 -3.421 -2.976 1.00 37.66 85 ALA A C 1
ATOM 681 O O . ALA A 1 85 ? 26.094 -3.169 -1.817 1.00 37.66 85 ALA A O 1
#

Sequence (85 aa):
MVITHAYQHMPEALPLPAAFTLDFGEFISAQREGFGMALFSEHHFYLRADCELDSFQQDAIEALIDDSDRGAYLSKHRWIGFSTA

pLDDT: mean 75.81, std 16.73, range [32.03, 95.69]

Secondary structure (DSSP, 8-state):
--EETTGGGSTTPEEPHHHHHHHHHHHHHHHSTT-------SS--TT-S-----HHHHHHHHHHHHTTTS--EEETTEEE-----

Organism: NCBI:txid2219697

Foldseek 3Di:
DAEDCVQVVDPPYHHDPVSVVQVVQVVVPVVDPPDHDDDADPDDDPPDDDRPDDPQRVVQVVVCVVCVPFDFDDDPVDGDGDDPD